Protein AF-A0A2T5MEB4-F1 (afdb_monomer_lite)

Foldseek 3Di:
DDPDPPPPDPPCDPLNVLLVVLVVVLVVLVVQLVVCVVVVVVVSVVVSVVVNVVSVVSNCVSCPPDPPPPPPPPDD

Radius of gyration: 21.21 Å; chains: 1; bounding box: 52×50×52 Å

Structure (mmCIF, N/CA/C/O backbone):
data_AF-A0A2T5MEB4-F1
#
_entry.id   AF-A0A2T5MEB4-F1
#
loop_
_atom_site.group_PDB
_atom_site.id
_atom_site.type_symbol
_atom_site.label_atom_id
_atom_site.label_alt_id
_atom_site.label_comp_id
_atom_site.label_asym_id
_atom_site.label_entity_id
_atom_site.label_seq_id
_atom_site.pdbx_PDB_ins_code
_atom_site.Cartn_x
_atom_site.Cartn_y
_atom_site.Cartn_z
_atom_site.occupancy
_atom_site.B_iso_or_equiv
_atom_site.auth_seq_id
_atom_site.auth_comp_id
_atom_site.auth_asym_id
_atom_site.auth_atom_id
_atom_site.pdbx_PDB_model_num
ATOM 1 N N . MET A 1 1 ? -39.692 15.155 37.870 1.00 37.84 1 MET A N 1
ATOM 2 C CA . MET A 1 1 ? -38.238 14.898 37.914 1.00 37.84 1 MET A CA 1
ATOM 3 C C . MET A 1 1 ? -37.947 13.908 36.803 1.00 37.84 1 MET A C 1
ATOM 5 O O . MET A 1 1 ? -38.176 12.724 36.993 1.00 37.84 1 MET A O 1
ATOM 9 N N . ASN A 1 2 ? -37.565 14.400 35.624 1.00 41.09 2 ASN A N 1
ATOM 10 C CA . ASN A 1 2 ? -37.315 13.555 34.458 1.00 41.09 2 ASN A CA 1
ATOM 11 C C . ASN A 1 2 ? -35.805 13.519 34.254 1.00 41.09 2 ASN A C 1
ATOM 13 O O . ASN A 1 2 ? -35.226 14.457 33.714 1.00 41.09 2 ASN A O 1
ATOM 17 N N . SER A 1 3 ? -35.167 12.478 34.777 1.00 49.53 3 SER A N 1
ATOM 18 C CA . SER A 1 3 ? -33.740 12.248 34.582 1.00 49.53 3 SER A CA 1
ATOM 19 C C . SER A 1 3 ? -33.535 11.699 33.174 1.00 49.53 3 SER A C 1
ATOM 21 O O . SER A 1 3 ? -33.680 10.500 32.941 1.00 49.53 3 SER A O 1
ATOM 23 N N . GLU A 1 4 ? -33.251 12.587 32.223 1.00 50.28 4 GLU A N 1
ATOM 24 C CA . GLU A 1 4 ? -32.799 12.207 30.887 1.00 50.28 4 GLU A CA 1
ATOM 25 C C . GLU A 1 4 ? -31.494 11.423 31.020 1.00 50.28 4 GLU A C 1
ATOM 27 O O . GLU A 1 4 ? -30.462 11.929 31.464 1.00 50.28 4 GLU A O 1
ATOM 32 N N . THR A 1 5 ? -31.559 10.145 30.671 1.00 52.22 5 THR A N 1
ATOM 33 C CA . THR A 1 5 ? -30.401 9.264 30.601 1.00 52.22 5 THR A CA 1
ATOM 34 C C . THR A 1 5 ? -29.547 9.748 29.432 1.00 52.22 5 THR A C 1
ATOM 36 O O . THR A 1 5 ? -29.832 9.449 28.273 1.00 52.22 5 THR A O 1
ATOM 39 N N . GLN A 1 6 ? -28.521 10.555 29.713 1.00 54.03 6 GLN A N 1
ATOM 40 C CA . GLN A 1 6 ? -27.531 10.924 28.707 1.00 54.03 6 GLN A CA 1
ATOM 41 C C . GLN A 1 6 ? -26.797 9.654 28.273 1.00 54.03 6 GLN A C 1
ATOM 43 O O . GLN A 1 6 ? -25.948 9.126 28.988 1.00 54.03 6 GLN A O 1
ATOM 48 N N . ILE A 1 7 ? -27.140 9.154 27.086 1.00 56.47 7 ILE A N 1
ATOM 49 C CA . ILE A 1 7 ? -26.371 8.127 26.388 1.00 56.47 7 ILE A CA 1
ATOM 50 C C . ILE A 1 7 ? -25.062 8.795 25.965 1.00 56.47 7 ILE A C 1
ATOM 52 O O . ILE A 1 7 ? -24.964 9.402 24.895 1.00 56.47 7 ILE A O 1
ATOM 56 N N . VAL A 1 8 ? -24.062 8.739 26.843 1.00 57.78 8 VAL A N 1
ATOM 57 C CA . VAL A 1 8 ? -22.696 9.152 26.530 1.00 57.78 8 VAL A CA 1
ATOM 58 C C . VAL A 1 8 ? -22.214 8.222 25.423 1.00 57.78 8 VAL A C 1
ATOM 60 O O . VAL A 1 8 ? -21.954 7.042 25.647 1.00 57.78 8 VAL A O 1
ATOM 63 N N . ARG A 1 9 ? -22.172 8.735 24.190 1.00 53.72 9 ARG A N 1
ATOM 64 C CA . ARG A 1 9 ? -21.621 7.994 23.055 1.00 53.72 9 ARG A CA 1
ATOM 65 C C . ARG A 1 9 ? -20.170 7.645 23.397 1.00 53.72 9 ARG A C 1
ATOM 67 O O . ARG A 1 9 ? -19.447 8.552 23.818 1.00 53.72 9 ARG A O 1
ATOM 74 N N . PRO A 1 10 ? -19.735 6.386 23.224 1.00 55.50 10 PRO A N 1
ATOM 75 C CA . PRO A 1 10 ? -18.350 6.031 23.471 1.00 55.50 10 PRO A CA 1
ATOM 76 C C . PRO A 1 10 ? -17.484 6.926 22.587 1.00 55.50 10 PRO A C 1
ATOM 78 O O . PRO A 1 10 ? -17.755 7.102 21.394 1.00 55.50 10 PRO A O 1
ATOM 81 N N . ILE A 1 11 ? -16.509 7.579 23.215 1.00 58.50 11 ILE A N 1
ATOM 82 C CA . ILE A 1 11 ? -15.501 8.395 22.546 1.00 58.50 11 ILE A CA 1
ATOM 83 C C . ILE A 1 11 ? -14.930 7.505 21.445 1.00 58.50 11 ILE A C 1
ATOM 85 O O . ILE A 1 11 ? -14.315 6.498 21.771 1.00 58.50 11 ILE A O 1
ATOM 89 N N . ARG A 1 12 ? -15.203 7.821 20.167 1.00 53.97 12 ARG A N 1
ATOM 90 C CA . ARG A 1 12 ? -14.672 7.068 19.018 1.00 53.97 12 ARG A CA 1
ATOM 91 C C . ARG A 1 12 ? -13.177 6.895 19.231 1.00 53.97 12 ARG A C 1
ATOM 93 O O . ARG A 1 12 ? -12.432 7.880 19.195 1.00 53.97 12 ARG A O 1
ATOM 100 N N . ASP A 1 13 ? -12.811 5.664 19.547 1.00 61.62 13 ASP A N 1
ATOM 101 C CA . ASP A 1 13 ? -11.561 5.309 20.191 1.00 61.62 13 ASP A CA 1
ATOM 102 C C . ASP A 1 13 ? -10.400 5.731 19.273 1.00 61.62 13 ASP A C 1
ATOM 104 O O . ASP A 1 13 ? -10.491 5.536 18.052 1.00 61.62 13 ASP A O 1
ATOM 108 N N . PRO A 1 14 ? -9.312 6.339 19.777 1.00 69.00 14 PRO A N 1
ATOM 109 C CA . PRO A 1 14 ? -8.094 6.554 18.995 1.00 69.00 14 PRO A CA 1
ATOM 110 C C . PRO A 1 14 ? -7.693 5.320 18.169 1.00 69.00 14 PRO A C 1
ATOM 112 O O . PRO A 1 14 ? -7.266 5.461 17.021 1.00 69.00 14 PRO A O 1
ATOM 115 N N . ALA A 1 15 ? -7.937 4.116 18.694 1.00 70.62 15 ALA A N 1
ATOM 116 C CA . ALA A 1 15 ? -7.726 2.853 17.993 1.00 70.62 15 ALA A CA 1
ATOM 117 C C . ALA A 1 15 ? -8.536 2.720 16.684 1.00 70.62 15 ALA A C 1
ATOM 119 O O . ALA A 1 15 ? -7.992 2.288 15.664 1.00 70.62 15 ALA A O 1
ATOM 120 N N . GLU A 1 16 ? -9.804 3.150 16.655 1.00 76.44 16 GLU A N 1
ATOM 121 C CA . GLU A 1 16 ? -10.633 3.112 15.442 1.00 76.44 16 GLU A CA 1
ATOM 122 C C . GLU A 1 16 ? -10.071 4.037 14.360 1.00 76.44 16 GLU A C 1
ATOM 124 O O . GLU A 1 16 ? -9.954 3.632 13.199 1.00 76.44 16 GLU A O 1
ATOM 129 N N . LYS A 1 17 ? -9.658 5.257 14.732 1.00 79.19 17 LYS A N 1
ATOM 130 C CA . LYS A 1 17 ? -9.055 6.216 13.790 1.00 79.19 17 LYS A CA 1
ATOM 131 C C . LYS A 1 17 ? -7.750 5.682 13.203 1.00 79.19 17 LYS A C 1
ATOM 133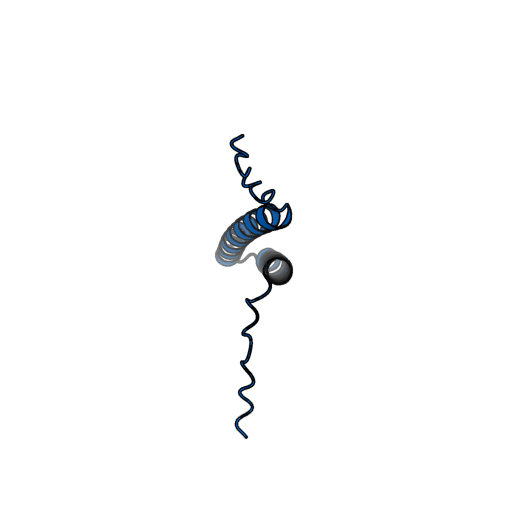 O O . LYS A 1 17 ? -7.545 5.780 11.993 1.00 79.19 17 LYS A O 1
ATOM 138 N N . HIS A 1 18 ? -6.910 5.069 14.036 1.00 85.44 18 HIS A N 1
ATOM 139 C CA . HIS A 1 18 ? -5.675 4.423 13.592 1.00 85.44 18 HIS A CA 1
ATOM 140 C C . HIS A 1 18 ? -5.952 3.256 12.635 1.00 85.44 18 HIS A C 1
ATOM 142 O O . HIS A 1 18 ? -5.287 3.138 11.607 1.00 85.44 18 HIS A O 1
ATOM 148 N N . SER A 1 19 ? -6.974 2.436 12.907 1.00 90.81 19 SER A N 1
ATOM 149 C CA . SER A 1 19 ? -7.348 1.329 12.017 1.00 90.81 19 SER A CA 1
ATOM 150 C C . SER A 1 19 ? -7.804 1.813 10.632 1.00 90.81 19 SER A C 1
ATOM 152 O O . SER A 1 19 ? -7.462 1.207 9.617 1.00 90.81 19 SER A O 1
ATOM 154 N N . VAL A 1 20 ? -8.546 2.926 10.567 1.00 92.56 20 VAL A N 1
ATOM 155 C CA . VAL A 1 20 ? -9.006 3.515 9.301 1.00 92.56 20 VAL A CA 1
ATOM 156 C C . VAL A 1 20 ? -7.827 4.047 8.496 1.00 92.56 20 VAL A C 1
ATOM 158 O O . VAL A 1 20 ? -7.781 3.831 7.285 1.00 92.56 20 VAL A O 1
ATOM 161 N N . GLN A 1 21 ? -6.872 4.706 9.154 1.00 93.62 21 GLN A N 1
ATOM 162 C CA . GLN A 1 21 ? -5.675 5.209 8.486 1.00 93.62 21 GLN A CA 1
ATOM 163 C C . GLN A 1 21 ? -4.833 4.060 7.925 1.00 93.62 21 GLN A C 1
ATOM 165 O O . GLN A 1 21 ? -4.561 4.041 6.730 1.00 93.62 21 GLN A O 1
ATOM 170 N N . LEU A 1 22 ? -4.551 3.034 8.731 1.00 95.69 22 LEU A N 1
ATOM 171 C CA . LEU A 1 22 ? -3.791 1.863 8.287 1.00 95.69 22 LEU A CA 1
ATOM 172 C C . LEU A 1 22 ? -4.462 1.126 7.120 1.00 95.69 22 LEU A C 1
ATOM 174 O O . LEU A 1 22 ? -3.777 0.623 6.237 1.00 95.69 22 LEU A O 1
ATOM 178 N N . LYS A 1 23 ? -5.801 1.079 7.064 1.00 96.12 23 LYS A N 1
ATOM 179 C CA . LYS A 1 23 ? -6.524 0.513 5.909 1.00 96.12 23 LYS A CA 1
ATOM 180 C C . LYS A 1 23 ? -6.308 1.327 4.630 1.00 96.12 23 LYS A C 1
ATOM 182 O O . LYS A 1 23 ? -6.207 0.738 3.556 1.00 96.12 23 LYS A O 1
ATOM 187 N N . ARG A 1 24 ? -6.242 2.658 4.733 1.00 97.25 24 ARG A N 1
ATOM 188 C CA . ARG A 1 24 ? -5.940 3.541 3.594 1.00 97.25 24 ARG A CA 1
ATOM 189 C C . ARG A 1 24 ? -4.491 3.383 3.150 1.00 97.25 24 ARG A C 1
ATOM 191 O O . ARG A 1 24 ? -4.254 3.195 1.961 1.00 97.25 24 ARG A O 1
ATOM 198 N N . ASP A 1 25 ? -3.561 3.379 4.098 1.00 97.62 25 ASP A N 1
ATOM 199 C CA . ASP A 1 25 ? -2.133 3.195 3.827 1.00 97.62 25 ASP A CA 1
ATOM 200 C C . ASP A 1 25 ? -1.877 1.834 3.167 1.00 97.62 25 ASP A C 1
ATOM 202 O O . ASP A 1 25 ? -1.143 1.746 2.187 1.00 97.62 25 ASP A O 1
ATOM 206 N N . LEU A 1 26 ? -2.567 0.780 3.624 1.00 98.12 26 LEU A N 1
ATOM 207 C CA . LEU A 1 26 ? -2.503 -0.547 3.011 1.00 98.12 26 LEU A CA 1
ATOM 208 C C . LEU A 1 26 ? -2.936 -0.529 1.542 1.00 98.12 26 LEU A C 1
ATOM 210 O O . LEU A 1 26 ? -2.308 -1.187 0.714 1.00 98.12 26 LEU A O 1
ATOM 214 N N . GLN A 1 27 ? -4.020 0.180 1.216 1.00 98.38 27 GLN A N 1
ATOM 215 C CA . GLN A 1 27 ? -4.480 0.278 -0.168 1.00 98.38 27 GLN A CA 1
ATOM 216 C C . GLN A 1 27 ? -3.458 1.027 -1.030 1.00 98.38 27 GLN A C 1
ATOM 218 O O . GLN A 1 27 ? -3.099 0.543 -2.099 1.00 98.38 27 GLN A O 1
ATOM 223 N N . LEU A 1 28 ? -2.924 2.140 -0.526 1.00 98.50 28 LEU A N 1
ATOM 224 C CA . LEU A 1 28 ? -1.912 2.931 -1.225 1.00 98.50 28 LEU A CA 1
ATOM 225 C C . LEU A 1 28 ? -0.631 2.121 -1.477 1.00 98.50 28 LEU A C 1
ATOM 227 O O . LEU A 1 28 ? -0.088 2.155 -2.579 1.00 98.50 28 LEU A O 1
ATOM 231 N N . MET A 1 29 ? -0.179 1.332 -0.499 1.00 98.50 29 MET A N 1
ATOM 232 C CA . MET A 1 29 ? 0.990 0.460 -0.661 1.00 98.50 29 MET A CA 1
ATOM 233 C C . MET A 1 29 ? 0.757 -0.677 -1.657 1.00 98.50 29 MET A C 1
ATOM 235 O O . MET A 1 29 ? 1.673 -1.033 -2.396 1.00 98.50 29 MET A O 1
ATOM 239 N N . LYS A 1 30 ? -0.462 -1.221 -1.746 1.00 98.56 30 LYS A N 1
ATOM 240 C CA . LYS A 1 30 ? -0.805 -2.192 -2.799 1.00 98.56 30 LYS A CA 1
ATOM 241 C C . LYS A 1 30 ? -0.737 -1.561 -4.186 1.00 98.56 30 LYS A C 1
ATOM 243 O O . LYS A 1 30 ? -0.197 -2.174 -5.105 1.00 98.56 30 LYS A O 1
ATOM 248 N N . ASP A 1 31 ? -1.238 -0.340 -4.331 1.00 98.62 31 ASP A N 1
ATOM 249 C CA . ASP A 1 31 ? -1.177 0.385 -5.600 1.00 98.62 31 ASP A CA 1
ATOM 250 C C . ASP A 1 31 ? 0.283 0.701 -5.980 1.00 98.62 31 ASP A C 1
ATOM 252 O O . ASP A 1 31 ? 0.682 0.522 -7.135 1.00 98.62 31 ASP A O 1
ATOM 256 N N . TYR A 1 32 ? 1.107 1.079 -4.997 1.00 98.56 32 TYR A N 1
ATOM 257 C CA . TYR A 1 32 ? 2.547 1.283 -5.167 1.00 98.56 32 TYR A CA 1
ATOM 258 C C . TYR A 1 32 ? 3.272 -0.003 -5.592 1.00 98.56 32 TYR A C 1
ATOM 260 O O . TYR A 1 32 ? 3.992 0.004 -6.590 1.00 98.56 32 TYR A O 1
ATOM 268 N N . LEU A 1 33 ? 3.008 -1.132 -4.927 1.00 98.62 33 LEU A N 1
ATOM 269 C CA . LEU A 1 33 ? 3.556 -2.442 -5.292 1.00 98.62 33 LEU A CA 1
ATOM 270 C C . LEU A 1 33 ? 3.226 -2.811 -6.746 1.00 98.62 33 LEU A C 1
ATOM 272 O O . LEU A 1 33 ? 4.095 -3.274 -7.492 1.00 98.62 33 LEU A O 1
ATOM 276 N N . MET A 1 34 ? 1.980 -2.582 -7.172 1.00 98.69 34 MET A N 1
ATOM 277 C CA . MET A 1 34 ? 1.561 -2.827 -8.554 1.00 98.69 34 MET A CA 1
ATOM 278 C C . MET A 1 34 ? 2.302 -1.924 -9.545 1.00 98.69 34 MET A C 1
ATOM 280 O O . MET A 1 34 ? 2.656 -2.376 -10.636 1.00 98.69 34 ME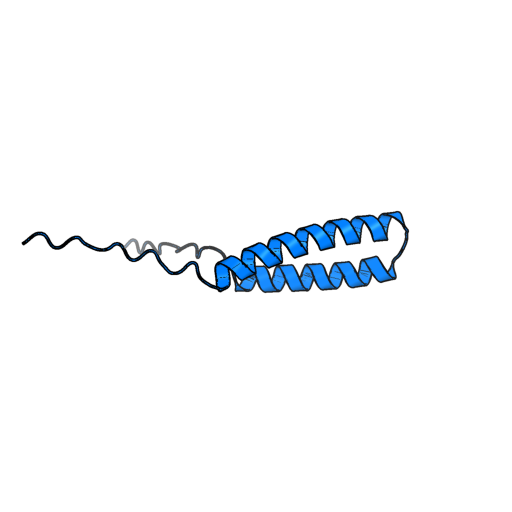T A O 1
ATOM 284 N N . MET A 1 35 ? 2.563 -0.666 -9.181 1.00 98.69 35 MET A N 1
ATOM 285 C CA . MET A 1 35 ? 3.379 0.237 -9.992 1.00 98.69 35 MET A CA 1
ATOM 286 C C . MET A 1 35 ? 4.827 -0.262 -10.108 1.00 98.69 35 MET A C 1
ATOM 288 O O . MET A 1 35 ? 5.332 -0.328 -11.229 1.00 98.69 35 MET A O 1
ATOM 292 N N . CYS A 1 36 ? 5.481 -0.628 -9.000 1.00 98.62 36 CYS A N 1
ATOM 293 C CA . CYS A 1 36 ? 6.857 -1.144 -9.004 1.00 98.62 36 CYS A CA 1
ATOM 294 C C . CYS A 1 36 ? 6.972 -2.420 -9.842 1.00 98.62 36 CYS A C 1
ATOM 296 O O . CYS A 1 36 ? 7.860 -2.523 -10.684 1.00 98.62 36 CYS A O 1
ATOM 298 N N . THR A 1 37 ? 6.007 -3.334 -9.706 1.00 98.50 37 THR A N 1
ATOM 299 C CA . THR A 1 37 ? 5.952 -4.573 -10.498 1.00 98.50 37 THR A CA 1
ATOM 300 C C . THR A 1 37 ? 5.885 -4.280 -11.998 1.00 98.50 37 THR A C 1
ATOM 302 O O . THR A 1 37 ? 6.625 -4.869 -12.777 1.00 98.50 37 THR A O 1
ATOM 305 N N . ARG A 1 38 ? 5.038 -3.332 -12.424 1.00 98.56 38 ARG A N 1
ATOM 306 C CA . ARG A 1 38 ? 4.914 -2.939 -13.843 1.00 98.56 38 ARG A CA 1
ATOM 307 C C . ARG A 1 38 ? 6.160 -2.248 -14.396 1.00 98.56 38 ARG A C 1
ATOM 309 O O . ARG A 1 38 ? 6.355 -2.251 -15.605 1.00 98.56 38 ARG A O 1
ATOM 316 N N . LYS A 1 39 ? 6.949 -1.613 -13.529 1.00 98.56 39 LYS A N 1
ATOM 317 C CA . LYS A 1 39 ? 8.202 -0.933 -13.878 1.00 98.56 39 LYS A CA 1
ATOM 318 C C . LYS A 1 39 ? 9.431 -1.838 -13.761 1.00 98.56 39 LYS A C 1
ATOM 320 O O . LYS A 1 39 ? 10.527 -1.351 -14.002 1.00 98.56 39 LYS A O 1
ATOM 325 N N . GLU A 1 40 ? 9.251 -3.102 -13.368 1.00 98.38 40 GLU A N 1
ATOM 326 C CA . GLU A 1 40 ? 10.341 -4.044 -13.069 1.00 98.38 40 GLU A CA 1
ATOM 327 C C . GLU A 1 40 ? 11.312 -3.522 -11.990 1.00 98.38 40 GLU A C 1
ATOM 329 O O . GLU A 1 40 ? 12.482 -3.894 -11.929 1.00 98.38 40 GLU A O 1
ATOM 334 N N . ASP A 1 41 ? 10.812 -2.662 -11.099 1.00 98.62 41 ASP A N 1
ATOM 335 C CA . ASP A 1 41 ? 11.553 -2.151 -9.950 1.00 98.62 41 ASP A CA 1
ATOM 336 C C . ASP A 1 41 ? 11.479 -3.159 -8.795 1.00 98.62 41 ASP A C 1
ATOM 338 O O . ASP A 1 41 ? 10.622 -3.082 -7.911 1.00 98.62 41 ASP A O 1
ATOM 342 N N . TRP A 1 42 ? 12.371 -4.149 -8.825 1.00 98.19 42 TRP A N 1
ATOM 343 C CA . TRP A 1 42 ? 12.382 -5.241 -7.848 1.00 98.19 42 TRP A CA 1
ATOM 34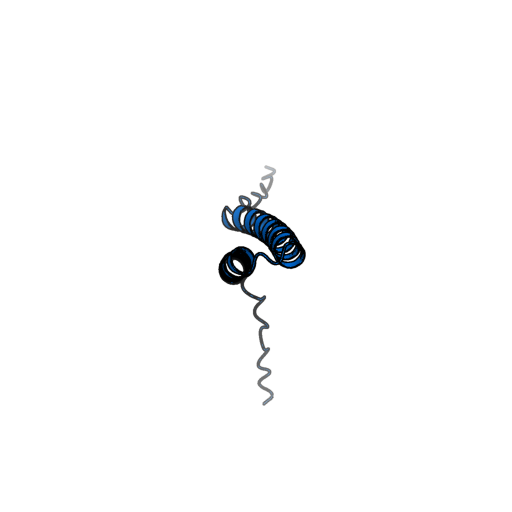4 C C . TRP A 1 42 ? 12.773 -4.803 -6.436 1.00 98.19 42 TRP A C 1
ATOM 346 O O . TRP A 1 42 ? 12.338 -5.428 -5.466 1.00 98.19 42 TRP A O 1
ATOM 356 N N . HIS A 1 43 ? 13.553 -3.728 -6.305 1.00 98.50 43 HIS A N 1
ATOM 357 C CA . HIS A 1 43 ? 13.867 -3.164 -4.996 1.00 98.50 43 HIS A CA 1
ATOM 358 C C . HIS A 1 43 ? 12.618 -2.525 -4.386 1.00 98.50 43 HIS A C 1
ATOM 360 O O . HIS A 1 43 ? 12.243 -2.885 -3.271 1.00 98.50 43 HIS A O 1
ATOM 366 N N . GLY A 1 44 ? 11.901 -1.703 -5.160 1.00 98.44 44 GLY A N 1
ATOM 367 C CA . GLY A 1 44 ? 10.619 -1.141 -4.742 1.00 98.44 44 GLY A CA 1
ATOM 368 C C . GLY A 1 44 ? 9.565 -2.210 -4.434 1.00 98.44 44 GLY A C 1
ATOM 369 O O . GLY A 1 44 ? 8.809 -2.065 -3.476 1.00 98.44 44 GLY A O 1
ATOM 370 N N . VAL A 1 45 ? 9.542 -3.327 -5.176 1.00 98.75 45 VAL A N 1
ATOM 371 C CA . VAL A 1 45 ? 8.687 -4.490 -4.861 1.00 98.75 45 VAL A CA 1
ATOM 372 C C . VAL A 1 45 ? 9.029 -5.090 -3.495 1.00 98.75 45 VAL A C 1
ATOM 374 O O . VAL A 1 45 ? 8.116 -5.410 -2.727 1.00 98.75 45 VAL A O 1
ATOM 377 N N . MET A 1 46 ? 10.319 -5.262 -3.187 1.00 98.62 46 MET A N 1
ATOM 378 C CA . MET A 1 46 ? 10.769 -5.813 -1.904 1.00 98.62 46 MET A CA 1
ATOM 379 C C . MET A 1 46 ? 10.355 -4.908 -0.739 1.00 98.62 46 MET A C 1
ATOM 381 O O . MET A 1 46 ? 9.757 -5.402 0.223 1.00 98.62 46 MET A O 1
ATOM 385 N N . ASP A 1 47 ? 10.616 -3.608 -0.864 1.00 98.44 47 ASP A N 1
ATOM 386 C CA . ASP A 1 47 ? 10.324 -2.610 0.167 1.00 98.44 47 ASP A CA 1
ATOM 387 C C . ASP A 1 47 ? 8.812 -2.499 0.401 1.00 98.44 47 ASP A C 1
ATOM 389 O O . ASP A 1 47 ? 8.334 -2.722 1.515 1.00 98.44 47 ASP A O 1
ATOM 393 N N . ALA A 1 48 ? 8.026 -2.326 -0.669 1.00 98.56 48 ALA A N 1
ATOM 394 C CA . ALA A 1 48 ? 6.566 -2.259 -0.582 1.00 98.56 48 ALA A CA 1
ATOM 395 C C . ALA A 1 48 ? 5.962 -3.525 0.047 1.00 98.56 48 ALA A C 1
ATOM 397 O O . ALA A 1 48 ? 5.006 -3.465 0.822 1.00 98.56 48 ALA A O 1
ATOM 398 N N . SER A 1 49 ? 6.525 -4.697 -0.260 1.00 98.56 49 SER A N 1
ATOM 399 C CA . SER A 1 49 ? 6.077 -5.959 0.332 1.00 98.56 49 SER A CA 1
ATOM 400 C C . SER A 1 49 ? 6.360 -6.032 1.833 1.00 98.56 49 SER A C 1
ATOM 402 O O . SER A 1 49 ? 5.577 -6.641 2.568 1.00 98.56 49 SER A O 1
ATOM 404 N N . ALA A 1 50 ? 7.469 -5.456 2.303 1.00 98.62 50 ALA A N 1
ATOM 405 C CA . ALA A 1 50 ? 7.778 -5.372 3.727 1.00 98.62 50 ALA A CA 1
ATOM 406 C C . ALA A 1 50 ? 6.799 -4.440 4.454 1.00 98.62 50 ALA A C 1
ATOM 408 O O . ALA A 1 50 ? 6.198 -4.862 5.447 1.00 98.62 50 ALA A O 1
ATOM 409 N N . ASP A 1 51 ? 6.549 -3.256 3.898 1.00 98.38 51 ASP A N 1
ATOM 410 C CA . ASP A 1 51 ? 5.621 -2.271 4.465 1.00 98.38 51 ASP A CA 1
ATOM 411 C C . ASP A 1 51 ? 4.191 -2.820 4.548 1.00 98.38 51 ASP A C 1
ATOM 413 O O . ASP A 1 51 ? 3.514 -2.698 5.572 1.00 98.38 51 ASP A O 1
ATOM 417 N N . ILE A 1 52 ? 3.730 -3.519 3.504 1.00 98.62 52 ILE A N 1
ATOM 418 C CA . ILE A 1 52 ? 2.418 -4.182 3.501 1.00 98.62 52 ILE A CA 1
ATOM 419 C C . ILE A 1 52 ? 2.309 -5.192 4.649 1.00 98.62 52 ILE A C 1
ATOM 421 O O . ILE A 1 52 ? 1.289 -5.215 5.345 1.00 98.62 52 ILE A O 1
ATOM 425 N N . ARG A 1 53 ? 3.338 -6.024 4.870 1.00 98.50 53 ARG A N 1
ATOM 426 C CA . ARG A 1 53 ? 3.340 -6.996 5.979 1.00 98.50 53 ARG A CA 1
ATOM 427 C C . ARG A 1 53 ? 3.281 -6.294 7.332 1.00 98.50 53 ARG A C 1
ATOM 429 O O . ARG A 1 53 ? 2.532 -6.735 8.203 1.00 98.50 53 ARG A O 1
ATOM 436 N N . GLU A 1 54 ? 4.019 -5.201 7.499 1.00 98.06 54 GLU A N 1
ATOM 437 C CA . GLU A 1 54 ? 4.002 -4.416 8.732 1.00 98.06 54 GLU A CA 1
ATOM 438 C C . GLU A 1 54 ? 2.614 -3.810 9.001 1.00 98.06 54 GLU A C 1
ATOM 440 O O . GLU A 1 54 ? 2.086 -3.920 10.112 1.00 98.06 54 GLU A O 1
ATOM 445 N N . ILE A 1 55 ? 1.977 -3.220 7.986 1.00 97.12 55 ILE A N 1
ATOM 446 C CA . ILE A 1 55 ? 0.635 -2.635 8.111 1.00 97.12 55 ILE A CA 1
ATOM 447 C C . ILE A 1 55 ? -0.402 -3.710 8.463 1.00 97.12 55 ILE A C 1
ATOM 449 O O . ILE A 1 55 ? -1.235 -3.497 9.348 1.00 97.12 55 ILE A O 1
ATOM 453 N N . VAL A 1 56 ? -0.344 -4.881 7.820 1.00 96.81 56 VAL A N 1
ATOM 454 C CA . VAL A 1 56 ? -1.235 -6.013 8.130 1.00 96.81 56 VAL A CA 1
ATOM 455 C C . VAL A 1 56 ? -1.041 -6.489 9.569 1.00 96.81 56 VAL A C 1
ATOM 457 O O . VAL A 1 56 ? -2.029 -6.706 10.276 1.00 96.81 56 VAL A O 1
ATOM 460 N N . ALA A 1 57 ? 0.204 -6.589 10.038 1.00 95.50 57 ALA A N 1
ATOM 461 C CA . ALA A 1 5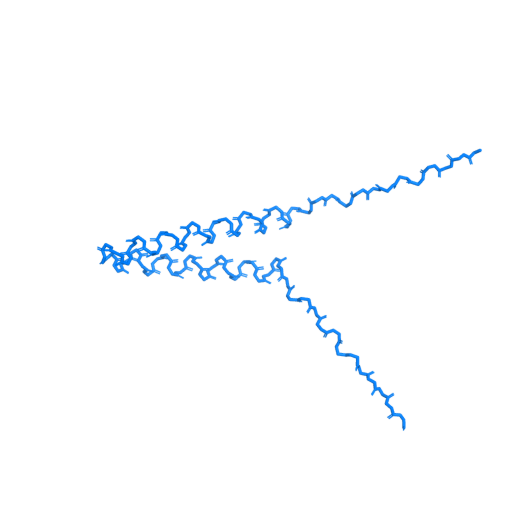7 ? 0.490 -6.943 11.424 1.00 95.50 57 ALA A CA 1
ATOM 462 C C . ALA A 1 57 ? -0.117 -5.920 12.402 1.00 95.50 57 ALA A C 1
ATOM 464 O O . ALA A 1 57 ? -0.838 -6.308 13.323 1.00 95.50 57 ALA A O 1
ATOM 465 N N . LYS A 1 58 ? 0.066 -4.615 12.160 1.00 93.56 58 LYS A N 1
ATOM 466 C CA . LYS A 1 58 ? -0.546 -3.546 12.974 1.00 93.56 58 LYS A CA 1
ATOM 467 C C . LYS A 1 58 ? -2.076 -3.642 12.995 1.00 93.56 58 LYS A C 1
ATOM 469 O O . LYS A 1 58 ? -2.686 -3.536 14.058 1.00 93.56 58 LYS A O 1
ATOM 474 N N . LEU A 1 59 ? -2.702 -3.892 11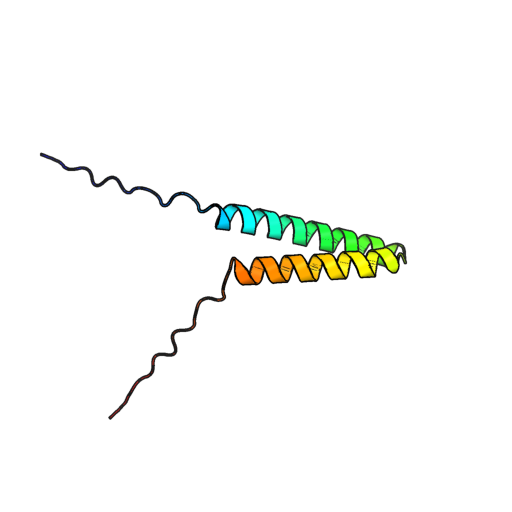.844 1.00 93.50 59 LEU A N 1
ATOM 475 C CA . LEU A 1 59 ? -4.153 -4.073 11.742 1.00 93.50 59 LEU A CA 1
ATOM 476 C C . LEU A 1 59 ? -4.655 -5.287 12.534 1.00 93.50 59 LEU A C 1
ATOM 478 O O . LEU A 1 59 ? -5.711 -5.188 13.157 1.00 93.50 59 LEU A O 1
ATOM 482 N N . SER A 1 60 ? -3.904 -6.394 12.551 1.00 90.25 60 SER A N 1
ATOM 483 C CA . SER A 1 60 ? -4.271 -7.603 13.306 1.00 90.25 60 SER A CA 1
ATOM 484 C C . SER A 1 60 ? -4.282 -7.391 14.824 1.00 90.25 60 SER A C 1
ATOM 486 O O . SER A 1 60 ? -5.103 -7.979 15.522 1.00 90.25 60 SER A O 1
ATOM 488 N N . ILE A 1 61 ? -3.415 -6.506 15.327 1.00 90.19 61 ILE A N 1
ATOM 489 C CA . ILE A 1 61 ? -3.354 -6.147 16.750 1.00 90.19 61 ILE A CA 1
ATOM 490 C C . ILE A 1 61 ? -4.525 -5.228 17.120 1.00 90.19 61 ILE A C 1
ATOM 492 O O . ILE A 1 61 ? -5.129 -5.387 18.177 1.00 90.19 61 ILE A O 1
ATOM 496 N N . LEU A 1 62 ? -4.856 -4.270 16.249 1.00 86.44 62 LEU A N 1
ATOM 497 C CA . LEU A 1 62 ? -5.922 -3.288 16.489 1.00 86.44 62 LEU A CA 1
ATOM 498 C C . LEU A 1 62 ? -7.330 -3.843 16.253 1.00 86.44 62 LEU A C 1
ATOM 500 O O . LEU A 1 62 ? -8.291 -3.340 16.827 1.00 86.44 62 LEU A O 1
ATOM 504 N N . THR A 1 63 ? -7.461 -4.850 15.391 1.00 78.00 63 THR A N 1
ATOM 505 C CA . THR A 1 63 ? -8.733 -5.511 15.082 1.00 78.00 63 THR A CA 1
ATOM 506 C C . THR A 1 63 ? -8.581 -7.001 15.374 1.00 78.00 63 THR A C 1
ATOM 508 O O . THR A 1 63 ? -8.478 -7.799 14.437 1.00 78.00 63 THR A O 1
ATOM 511 N N . PRO A 1 64 ? -8.495 -7.395 16.659 1.00 64.69 64 PRO A N 1
ATOM 512 C CA . PRO A 1 64 ? -8.395 -8.801 17.003 1.00 64.69 64 PRO A CA 1
ATOM 513 C C . PRO A 1 64 ? -9.597 -9.541 16.404 1.00 64.69 64 PRO A C 1
ATOM 515 O O . PRO A 1 64 ? -10.712 -9.002 16.415 1.00 64.69 64 PRO A O 1
ATOM 518 N N . PRO A 1 65 ? -9.398 -10.751 15.851 1.00 60.19 65 PRO A N 1
ATOM 519 C CA . PRO A 1 65 ? -10.509 -11.540 15.350 1.00 60.19 65 PRO A CA 1
ATOM 520 C C . PRO A 1 65 ? -11.537 -11.692 16.472 1.00 60.19 65 PRO A C 1
ATOM 522 O O . PRO A 1 65 ? -11.167 -11.929 17.627 1.00 60.19 65 PRO A O 1
ATOM 525 N N . ALA A 1 66 ? -12.819 -11.518 16.136 1.00 57.47 66 ALA A N 1
ATOM 526 C CA . ALA A 1 66 ? -13.904 -11.777 17.070 1.00 57.47 66 ALA A CA 1
ATOM 527 C C . ALA A 1 66 ? -13.676 -13.174 17.657 1.00 57.47 66 ALA A C 1
ATOM 529 O O . ALA A 1 66 ? -13.603 -14.155 16.912 1.00 57.47 66 ALA A O 1
ATOM 530 N N . ARG A 1 67 ? -13.460 -13.253 18.975 1.00 57.56 67 ARG A N 1
ATOM 531 C CA . ARG A 1 67 ? -13.275 -14.536 19.649 1.00 57.56 67 ARG A CA 1
ATOM 532 C C . ARG A 1 67 ? -14.535 -15.347 19.373 1.00 57.56 67 ARG A C 1
ATOM 534 O O . ARG A 1 67 ? -15.613 -14.965 19.814 1.00 57.56 67 ARG A O 1
ATOM 541 N N . HIS A 1 68 ? -14.406 -16.437 18.623 1.00 46.81 68 HIS A N 1
ATOM 542 C CA . HIS A 1 68 ? -15.419 -17.477 18.631 1.00 46.81 68 HIS A CA 1
ATOM 543 C C . HIS A 1 68 ? -15.418 -18.044 20.050 1.00 46.81 68 HIS A C 1
ATOM 545 O O . HIS A 1 68 ? -14.516 -18.792 20.424 1.00 46.81 68 HIS A O 1
ATOM 551 N N . GLU A 1 69 ? -16.387 -17.632 20.865 1.00 48.88 69 GLU A N 1
ATOM 552 C CA . GLU A 1 69 ? -16.725 -18.359 22.080 1.00 48.88 69 GLU A CA 1
ATOM 553 C C . GLU A 1 69 ? 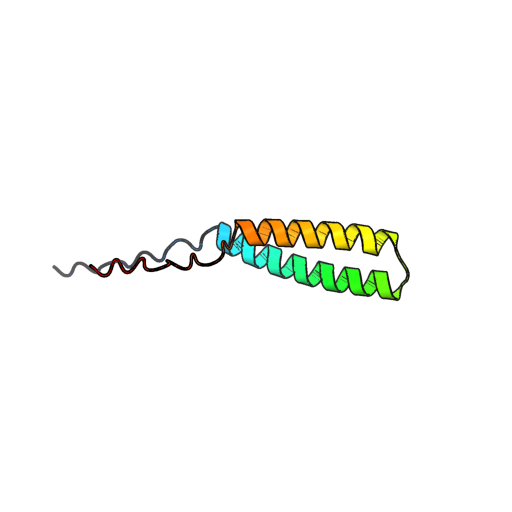-17.159 -19.759 21.641 1.00 48.88 69 GLU A C 1
ATOM 555 O O . GLU A 1 69 ? -18.274 -19.976 21.164 1.00 48.88 69 GLU A O 1
ATOM 560 N N . HIS A 1 70 ? -16.239 -20.720 21.725 1.00 46.59 70 HIS A N 1
ATOM 561 C CA . HIS A 1 70 ? -16.606 -22.123 21.733 1.00 46.59 70 HIS A CA 1
ATOM 562 C C . HIS A 1 70 ? -17.435 -22.338 22.996 1.00 46.59 70 HIS A C 1
ATOM 564 O O . HIS A 1 70 ? -16.898 -22.438 24.096 1.00 46.59 70 HIS A O 1
ATOM 570 N N . ALA A 1 71 ? -18.755 -22.364 22.821 1.00 50.28 71 ALA A N 1
ATOM 571 C CA . ALA A 1 71 ? -19.681 -22.873 23.809 1.00 50.28 71 ALA A CA 1
ATOM 572 C C . ALA A 1 71 ? -19.282 -24.322 24.119 1.00 50.28 71 ALA A C 1
ATOM 574 O O . ALA A 1 71 ? -19.581 -25.240 23.353 1.00 50.28 71 ALA A O 1
ATOM 575 N N . PHE A 1 72 ? -18.563 -24.511 25.223 1.00 48.16 72 PHE A N 1
ATOM 576 C CA . PHE A 1 72 ? -18.423 -25.802 25.874 1.00 48.16 72 PHE A CA 1
ATOM 577 C C . PHE A 1 72 ? -19.823 -26.164 26.377 1.00 48.16 72 PHE A C 1
ATOM 579 O O . PHE A 1 72 ? -20.290 -25.646 27.389 1.00 48.16 72 PHE A O 1
ATOM 586 N N . LYS A 1 73 ? -20.550 -26.966 25.599 1.00 49.75 73 LYS A N 1
ATOM 587 C CA . LYS A 1 73 ? -21.699 -27.690 26.128 1.00 49.75 73 LYS A CA 1
ATOM 588 C C . LYS A 1 73 ? -21.140 -28.919 26.826 1.00 49.75 73 LYS A C 1
ATOM 590 O O . LYS A 1 73 ? -20.848 -29.915 26.173 1.00 49.75 73 LYS A O 1
ATOM 595 N N . ASP A 1 74 ? -20.963 -28.801 28.136 1.00 55.62 74 ASP A N 1
ATOM 596 C CA . ASP A 1 74 ? -21.007 -29.960 29.016 1.00 55.62 74 ASP A CA 1
ATOM 597 C C . ASP A 1 74 ? -22.422 -30.543 28.897 1.00 55.62 74 ASP A C 1
ATOM 599 O O . ASP A 1 74 ? -23.395 -29.941 29.356 1.00 55.62 74 ASP A O 1
ATOM 603 N N . GLU A 1 75 ? -22.552 -31.678 28.215 1.00 50.06 75 GLU A N 1
ATOM 604 C CA . GLU A 1 75 ? -23.704 -32.560 28.383 1.00 50.06 75 GLU A CA 1
ATOM 605 C C . GLU A 1 75 ? -23.272 -33.729 29.270 1.00 50.06 75 GLU A C 1
ATOM 607 O O . GLU A 1 75 ? -22.236 -34.358 29.046 1.00 50.06 75 GLU A O 1
ATOM 612 N N . ALA A 1 76 ? -24.060 -33.886 30.332 1.00 59.94 76 ALA A N 1
ATOM 613 C CA . ALA A 1 76 ? -23.925 -34.809 31.448 1.00 59.94 76 ALA A CA 1
ATOM 614 C C . ALA A 1 76 ? -24.220 -36.270 31.082 1.00 59.94 76 ALA A C 1
ATOM 616 O O . ALA A 1 76 ? -24.946 -36.506 30.089 1.00 59.94 76 ALA A O 1
#

Sequence (76 aa):
MNSETQIVRPIRDPAEKHSVQLKRDLQLMKDYLMMCTRKEDWHGVMDASADIREIVAKLSILTPPARHEHAFKDEA

pLDDT: mean 80.28, std 20.86, range [37.84, 98.75]

Secondary structure (DSSP, 8-state):
-------------HHHHHHHHHHHHHHHHHHHHHHHHHTT-HHHHHHHHHHHHHHHHHHHHHSPPP----------

Organism: NCBI:txid2029166